Protein AF-I3YJJ5-F1 (afdb_monomer_lite)

Secondary structure (DSSP, 8-state):
--TT---GGG--GGGT---HHHHHHHHS--SHHHHHHHHHHT-GGGTTHHHHHHHHHHHHHHHHTT-HHHHHHHHHHHHHHHHHHH--

Sequence (88 aa):
MDYGNLQLRSKSFLDFTTDPAVLDEILGGHSKADKEDFMQSLSPDNAPMSEQNRAITFMAFAEFCEDRQLAAAIEAEFGDEYRAVFNE

Organism: Alistipes finegoldii (strain DSM 17242 / JCM 16770 / CCUG 46020 / CIP 107999 / KCTC 15236 / AHN 2437) (NCBI:txid679935)

pLDDT: mean 89.88, std 6.78, range [49.97, 95.12]

Foldseek 3Di:
DPLVDPPLLVDACVVVDLDQVLCCQLQVGNDPVSVVVLVVQLDPVNPPRNLLSRLVSQCSSCVVVVPPSSNVSSCVVCVPSPVVVVVD

Radius of gyration: 12.41 Å; chains: 1; bounding box: 33×31×29 Å

Structure (mmCIF, N/CA/C/O backbone):
data_AF-I3YJJ5-F1
#
_entry.id   AF-I3YJJ5-F1
#
loop_
_atom_site.group_PDB
_atom_site.id
_atom_site.type_symbol
_atom_site.label_atom_id
_atom_site.label_alt_id
_atom_site.label_comp_id
_atom_site.label_asym_id
_atom_site.label_entity_id
_atom_site.label_seq_id
_atom_site.pdbx_PDB_ins_code
_atom_site.Cartn_x
_atom_site.Cartn_y
_atom_site.Cartn_z
_atom_site.occupancy
_atom_site.B_iso_or_equiv
_atom_site.auth_seq_id
_atom_site.auth_comp_id
_atom_site.auth_asym_id
_atom_site.auth_atom_id
_atom_site.pdbx_PDB_model_num
ATOM 1 N N . MET A 1 1 ? -11.805 -7.411 5.327 1.00 71.81 1 MET A N 1
ATOM 2 C CA . MET A 1 1 ? -11.261 -7.307 3.957 1.00 71.81 1 MET A CA 1
ATOM 3 C C . MET A 1 1 ? -11.551 -8.620 3.237 1.00 71.81 1 MET A C 1
ATOM 5 O O . MET A 1 1 ? -11.597 -9.638 3.917 1.00 71.81 1 MET A O 1
ATOM 9 N N . ASP A 1 2 ? -11.797 -8.621 1.925 1.00 81.25 2 ASP A N 1
ATOM 10 C CA . ASP A 1 2 ? -11.862 -9.870 1.148 1.00 81.25 2 ASP A CA 1
ATOM 11 C C . A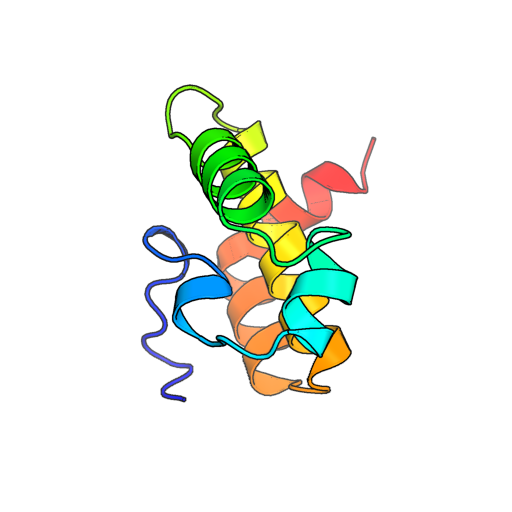SP A 1 2 ? -10.469 -10.178 0.585 1.00 81.25 2 ASP A C 1
ATOM 13 O O . ASP A 1 2 ? -10.082 -9.661 -0.463 1.00 81.25 2 ASP A O 1
ATOM 17 N N . TYR A 1 3 ? -9.700 -10.985 1.317 1.00 80.00 3 TYR A N 1
ATOM 18 C CA . TYR A 1 3 ? -8.311 -11.305 0.973 1.00 80.00 3 TYR A CA 1
ATOM 19 C C . TYR A 1 3 ? -8.172 -12.126 -0.321 1.00 80.00 3 TYR A C 1
ATOM 21 O O . TYR A 1 3 ? -7.078 -12.200 -0.869 1.00 80.00 3 TYR A O 1
ATOM 29 N N . GLY A 1 4 ? -9.261 -12.711 -0.839 1.00 75.38 4 GLY A N 1
ATOM 30 C CA . GLY A 1 4 ? -9.262 -13.443 -2.110 1.00 75.38 4 GLY A CA 1
ATOM 31 C C . GLY A 1 4 ? -9.430 -12.556 -3.346 1.00 75.38 4 GLY A C 1
ATOM 32 O O . GLY A 1 4 ? -9.264 -13.039 -4.464 1.00 75.38 4 GLY A O 1
ATOM 33 N N . ASN A 1 5 ? -9.769 -11.273 -3.169 1.00 83.94 5 ASN A N 1
ATOM 34 C CA . ASN A 1 5 ? -10.021 -10.343 -4.271 1.00 83.94 5 ASN A CA 1
ATOM 35 C C . ASN A 1 5 ? -9.633 -8.898 -3.912 1.00 83.94 5 ASN A C 1
ATOM 37 O O . ASN A 1 5 ? -10.432 -7.962 -3.985 1.00 83.94 5 ASN A O 1
ATOM 41 N N . LEU A 1 6 ? -8.379 -8.707 -3.507 1.00 85.31 6 LEU A N 1
ATOM 42 C CA . LEU A 1 6 ? -7.865 -7.396 -3.101 1.00 85.31 6 LEU A CA 1
ATOM 43 C C . LEU A 1 6 ? -7.544 -6.473 -4.289 1.00 85.31 6 LEU A C 1
ATOM 45 O O . LEU A 1 6 ? -7.491 -5.257 -4.113 1.00 85.31 6 LEU A O 1
ATOM 49 N N . GLN A 1 7 ? -7.369 -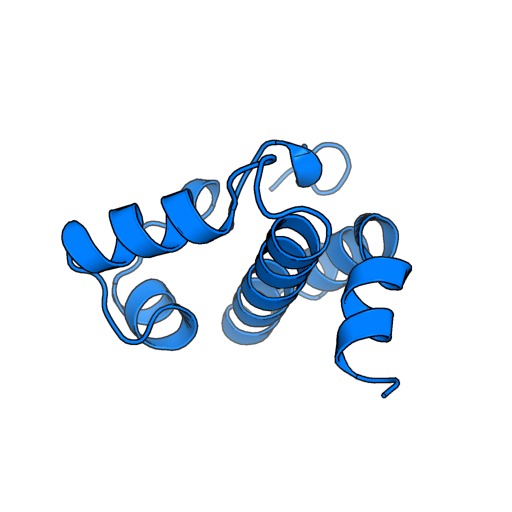7.028 -5.495 1.00 89.81 7 GLN A N 1
ATOM 50 C CA . GLN A 1 7 ? -6.974 -6.300 -6.712 1.00 89.81 7 GLN A CA 1
ATOM 51 C C . GLN A 1 7 ? -5.704 -5.452 -6.522 1.00 89.81 7 GLN A C 1
ATOM 53 O O . GLN A 1 7 ? -5.612 -4.326 -7.023 1.00 89.81 7 GLN A O 1
ATOM 58 N N . LEU A 1 8 ? -4.726 -5.988 -5.786 1.00 90.06 8 LEU A N 1
ATOM 59 C CA . LEU A 1 8 ? -3.579 -5.230 -5.290 1.00 90.06 8 LEU A CA 1
ATOM 60 C C . LEU A 1 8 ? -2.765 -4.559 -6.410 1.00 90.06 8 LEU A C 1
ATOM 62 O O . LEU A 1 8 ? -2.319 -3.437 -6.235 1.00 90.06 8 LEU A O 1
ATOM 66 N N . ARG A 1 9 ? -2.657 -5.169 -7.597 1.00 89.81 9 ARG A N 1
ATOM 67 C CA . ARG A 1 9 ? -1.981 -4.589 -8.781 1.00 89.81 9 ARG A CA 1
ATOM 68 C C . ARG A 1 9 ? -2.594 -3.281 -9.289 1.00 89.81 9 ARG A C 1
ATOM 70 O O . ARG A 1 9 ? -1.945 -2.509 -9.982 1.00 89.81 9 ARG A O 1
ATOM 77 N N . SER A 1 10 ? -3.856 -3.026 -8.956 1.00 89.38 10 SER A N 1
ATOM 78 C CA . SER A 1 10 ? -4.590 -1.821 -9.364 1.00 89.38 10 SER A CA 1
ATOM 79 C C . SER A 1 10 ? -4.802 -0.819 -8.229 1.00 89.38 10 SER A C 1
ATOM 81 O O . SER A 1 10 ? -5.320 0.266 -8.473 1.00 89.38 10 SER A O 1
ATOM 83 N N . LYS A 1 11 ? -4.395 -1.169 -7.003 1.00 92.81 11 LYS A N 1
ATOM 84 C CA . LYS A 1 11 ? -4.629 -0.389 -5.782 1.00 92.81 11 LYS A CA 1
ATOM 85 C C . LYS A 1 11 ? -3.335 -0.108 -5.032 1.00 92.81 11 LYS A C 1
ATOM 87 O O . LYS A 1 11 ? -2.293 -0.692 -5.315 1.00 92.81 11 LYS A O 1
ATOM 92 N N . SER A 1 12 ? -3.415 0.772 -4.053 1.00 93.62 12 SER A N 1
ATOM 93 C CA . SER A 1 12 ? -2.356 1.065 -3.092 1.00 93.62 12 SER A CA 1
ATOM 94 C C . SER A 1 12 ? -2.865 0.853 -1.668 1.00 93.62 12 SER A C 1
ATOM 96 O O . SER A 1 12 ? -4.066 0.682 -1.457 1.00 93.62 12 SER A O 1
ATOM 98 N N . PHE A 1 13 ? -1.984 0.895 -0.667 1.00 93.44 13 PHE A N 1
ATOM 99 C CA . PHE A 1 13 ? -2.414 0.796 0.732 1.00 93.44 13 PHE A CA 1
ATOM 100 C C . PHE A 1 13 ? -3.365 1.947 1.140 1.00 93.44 13 PHE A C 1
ATOM 102 O O . PHE A 1 13 ? -4.212 1.757 2.011 1.00 93.44 13 PHE A O 1
ATOM 109 N N . LEU A 1 14 ? -3.319 3.092 0.439 1.00 94.00 14 LEU A N 1
ATOM 110 C CA . LEU A 1 14 ? -4.244 4.221 0.622 1.00 94.00 14 LEU A CA 1
ATOM 111 C C . LEU A 1 14 ? -5.707 3.866 0.318 1.00 94.00 14 LEU A C 1
ATOM 113 O O . LEU A 1 14 ? -6.616 4.508 0.837 1.00 94.00 14 LEU A O 1
ATOM 117 N N . ASP A 1 15 ? -5.956 2.840 -0.500 1.00 93.38 15 ASP A N 1
ATOM 118 C CA . ASP A 1 15 ? -7.312 2.349 -0.778 1.00 93.38 15 ASP A CA 1
ATOM 119 C C . ASP A 1 15 ? -7.892 1.530 0.388 1.00 93.38 15 ASP A C 1
ATOM 121 O O . ASP A 1 15 ? -9.090 1.239 0.418 1.00 93.38 15 ASP A O 1
ATOM 125 N N . PHE A 1 16 ? -7.049 1.142 1.347 1.00 90.06 16 PHE A N 1
ATOM 126 C CA . PHE A 1 16 ? -7.407 0.298 2.486 1.00 90.06 16 PHE A CA 1
ATOM 127 C C . PHE A 1 16 ? -7.369 1.046 3.820 1.00 90.06 16 PHE A C 1
ATOM 129 O O . PHE A 1 16 ? -7.932 0.558 4.801 1.00 90.06 16 PHE A O 1
ATOM 136 N N . THR A 1 17 ? -6.744 2.225 3.866 1.00 90.69 17 THR A N 1
ATOM 137 C CA . THR A 1 17 ? -6.640 3.037 5.079 1.00 90.69 17 THR A CA 1
ATOM 138 C C . THR A 1 17 ? -6.623 4.533 4.788 1.00 90.69 17 THR A C 1
ATOM 140 O O . THR A 1 17 ? -6.080 5.005 3.792 1.00 90.69 17 THR A O 1
ATOM 143 N N . THR A 1 18 ? -7.185 5.299 5.718 1.00 90.31 18 THR A N 1
ATOM 144 C CA . THR A 1 18 ? -7.043 6.758 5.779 1.00 90.31 18 THR A CA 1
ATOM 145 C C . THR A 1 18 ? -6.484 7.214 7.125 1.00 90.31 18 THR A C 1
ATOM 147 O O . THR A 1 18 ? -6.575 8.399 7.443 1.00 90.31 18 THR A O 1
ATOM 150 N N . ASP A 1 19 ? -5.975 6.284 7.938 1.00 92.69 19 ASP A N 1
ATOM 151 C CA . ASP A 1 19 ? -5.471 6.564 9.281 1.00 92.69 19 ASP A CA 1
ATOM 152 C C . ASP A 1 19 ? -4.170 7.383 9.204 1.00 92.69 19 ASP A C 1
ATOM 154 O O . ASP A 1 19 ? -3.186 6.895 8.644 1.00 92.69 19 ASP A O 1
ATOM 158 N N . PRO A 1 20 ? -4.131 8.610 9.756 1.00 91.88 20 PRO A N 1
ATOM 159 C CA . PRO A 1 20 ? -2.927 9.433 9.770 1.00 91.88 20 PRO A CA 1
ATOM 160 C C . PRO A 1 20 ? -1.703 8.736 10.368 1.00 91.88 20 PRO A C 1
ATOM 162 O O . PRO A 1 20 ? -0.616 8.931 9.844 1.00 91.88 20 PRO A O 1
ATOM 165 N N . ALA A 1 21 ? -1.862 7.891 11.394 1.00 93.25 21 ALA A N 1
ATOM 166 C CA . ALA A 1 21 ? -0.734 7.195 12.016 1.00 93.25 21 ALA A CA 1
ATOM 167 C C . ALA A 1 21 ? -0.094 6.175 11.064 1.00 93.25 21 ALA A C 1
ATOM 169 O O . ALA A 1 21 ? 1.125 6.084 10.976 1.00 93.25 21 ALA A O 1
ATOM 170 N N . VAL A 1 22 ? -0.922 5.451 10.306 1.00 93.19 22 VAL A N 1
ATOM 171 C CA . VAL A 1 22 ? -0.463 4.520 9.265 1.00 93.19 22 VAL A CA 1
ATOM 172 C C . VAL A 1 22 ? 0.234 5.279 8.136 1.00 93.19 22 VAL A C 1
ATOM 174 O O . VAL A 1 22 ? 1.268 4.856 7.630 1.00 93.19 22 VAL A O 1
ATOM 177 N N . LEU A 1 23 ? -0.349 6.403 7.722 1.00 93.94 23 LEU A N 1
ATOM 178 C CA . LEU A 1 23 ? 0.198 7.234 6.655 1.00 93.94 23 LEU A CA 1
ATOM 179 C C . LEU A 1 23 ? 1.549 7.843 7.052 1.00 93.94 23 LEU A C 1
ATOM 181 O O . LEU A 1 23 ? 2.480 7.796 6.254 1.00 93.94 23 LEU A O 1
ATOM 185 N N . ASP A 1 24 ? 1.666 8.360 8.276 1.00 93.75 24 ASP A N 1
ATOM 186 C CA . ASP A 1 24 ? 2.918 8.903 8.807 1.00 93.75 24 ASP A CA 1
ATOM 187 C C . ASP A 1 24 ? 4.008 7.835 8.907 1.00 93.75 24 ASP A C 1
ATOM 189 O O . ASP A 1 24 ? 5.150 8.111 8.555 1.00 93.75 24 ASP A O 1
ATOM 193 N N . GLU A 1 25 ? 3.665 6.615 9.324 1.00 94.25 25 GLU A N 1
ATOM 194 C CA . GLU A 1 25 ? 4.626 5.511 9.390 1.00 94.25 25 GLU A CA 1
ATOM 195 C C . GLU A 1 25 ? 5.138 5.111 7.998 1.00 94.25 25 GLU A C 1
ATOM 197 O O . GLU A 1 25 ? 6.336 4.937 7.794 1.00 94.25 25 GLU A O 1
ATOM 202 N N . ILE A 1 26 ? 4.235 4.970 7.023 1.00 94.06 26 ILE A N 1
ATOM 203 C CA . ILE A 1 26 ? 4.573 4.374 5.721 1.00 94.06 26 ILE A CA 1
ATOM 204 C C . ILE A 1 26 ? 5.128 5.407 4.738 1.00 94.06 26 ILE A C 1
ATOM 206 O O . ILE A 1 26 ? 6.043 5.099 3.977 1.00 94.06 26 ILE A O 1
ATOM 210 N N . LEU A 1 27 ? 4.574 6.623 4.717 1.00 93.31 27 LEU A N 1
ATOM 211 C CA . LEU A 1 27 ? 4.995 7.690 3.799 1.00 93.31 27 LEU A CA 1
ATOM 212 C C . LEU A 1 27 ? 5.949 8.698 4.450 1.00 93.31 27 LEU A C 1
ATOM 214 O O . LEU A 1 27 ? 6.518 9.526 3.743 1.00 93.31 27 LEU A O 1
ATOM 218 N N . GLY A 1 28 ? 6.100 8.684 5.779 1.00 90.06 28 GLY A N 1
ATOM 219 C CA . GLY A 1 28 ? 6.788 9.752 6.512 1.00 90.06 28 GLY A CA 1
ATOM 220 C C . GLY A 1 28 ? 5.966 11.043 6.637 1.00 90.06 28 GLY A C 1
ATOM 221 O O . GLY A 1 28 ? 6.509 12.075 7.035 1.00 90.06 28 GLY A O 1
ATOM 222 N N . GLY A 1 29 ? 4.679 11.003 6.276 1.00 89.81 29 GLY A N 1
ATOM 223 C CA . GLY A 1 29 ? 3.763 12.140 6.284 1.00 89.81 29 GLY A CA 1
ATOM 224 C C . GLY A 1 29 ? 2.371 11.774 5.759 1.00 89.81 29 GLY A C 1
ATOM 225 O O . GLY A 1 29 ? 2.185 10.803 5.032 1.00 89.81 29 GLY A O 1
ATOM 226 N N . HIS A 1 30 ? 1.355 12.566 6.092 1.00 91.94 30 HIS A N 1
ATOM 227 C CA . HIS A 1 30 ? -0.023 12.334 5.637 1.00 91.94 30 HIS A CA 1
ATOM 228 C C . HIS A 1 30 ? -0.642 13.533 4.912 1.00 91.94 30 HIS A C 1
ATOM 230 O O . HIS A 1 30 ? -1.871 13.587 4.729 1.00 91.94 30 HIS A O 1
ATOM 236 N N . SER A 1 31 ? 0.183 14.499 4.496 1.00 93.62 31 SER A N 1
ATOM 237 C CA . SER A 1 31 ? -0.280 15.658 3.743 1.00 93.62 31 SER A CA 1
ATOM 238 C C . SER A 1 31 ? -0.779 15.247 2.355 1.00 93.62 31 SER A C 1
ATOM 240 O O . SER A 1 31 ? -0.592 14.124 1.882 1.00 93.62 31 SER A O 1
ATOM 242 N N . LYS A 1 32 ? -1.466 16.172 1.679 1.00 93.06 32 LYS A N 1
ATOM 243 C CA . LYS A 1 32 ? -1.925 15.931 0.309 1.00 93.06 32 LYS A CA 1
ATOM 244 C C . LYS A 1 32 ? -0.743 15.715 -0.650 1.00 93.06 32 LYS A C 1
ATOM 246 O O . LYS A 1 32 ? -0.842 14.846 -1.507 1.00 93.06 32 LYS A O 1
ATOM 251 N N . ALA A 1 33 ? 0.342 16.468 -0.468 1.00 94.31 33 ALA A N 1
ATOM 252 C CA . ALA A 1 33 ? 1.535 16.363 -1.300 1.00 94.31 33 ALA A CA 1
ATOM 253 C C . ALA A 1 33 ? 2.201 14.988 -1.143 1.00 94.31 33 ALA A C 1
ATOM 255 O O . ALA A 1 33 ? 2.442 14.331 -2.145 1.00 94.31 33 ALA A O 1
ATOM 256 N N . ASP A 1 34 ? 2.358 14.499 0.093 1.00 92.44 34 ASP A N 1
ATOM 257 C CA . ASP A 1 34 ? 2.974 13.186 0.360 1.00 92.44 34 ASP A CA 1
ATOM 258 C C . ASP A 1 34 ? 2.217 12.049 -0.347 1.00 92.44 34 ASP A C 1
ATOM 260 O O . ASP A 1 34 ? 2.805 11.151 -0.948 1.00 92.44 34 ASP A O 1
ATOM 264 N N . LYS A 1 35 ? 0.880 12.115 -0.328 1.00 93.31 35 LYS A N 1
ATOM 265 C CA . LYS A 1 35 ? 0.021 11.142 -1.017 1.00 93.31 35 LYS A CA 1
ATOM 266 C C . LYS A 1 35 ? 0.131 11.253 -2.535 1.00 93.31 35 LYS A C 1
ATOM 268 O O . LYS A 1 35 ? 0.145 10.231 -3.212 1.00 93.31 35 LYS A O 1
ATOM 273 N N . GLU A 1 36 ? 0.170 12.468 -3.078 1.00 94.44 36 GLU A N 1
ATOM 274 C CA . GLU A 1 36 ? 0.310 12.696 -4.522 1.00 94.44 36 GLU A CA 1
ATOM 275 C C . GLU A 1 36 ? 1.675 12.217 -5.033 1.00 94.44 36 GLU A C 1
ATOM 277 O O . GLU A 1 36 ? 1.723 11.508 -6.040 1.00 94.44 36 GLU A O 1
ATOM 282 N N . ASP A 1 37 ? 2.753 12.515 -4.310 1.00 92.94 37 ASP A N 1
ATOM 283 C CA . ASP A 1 37 ? 4.114 12.072 -4.627 1.00 92.94 37 ASP A CA 1
ATOM 284 C C . ASP A 1 37 ? 4.223 10.543 -4.574 1.00 92.94 37 ASP A C 1
ATOM 286 O O . ASP A 1 37 ? 4.751 9.911 -5.496 1.00 92.94 37 ASP A O 1
ATOM 290 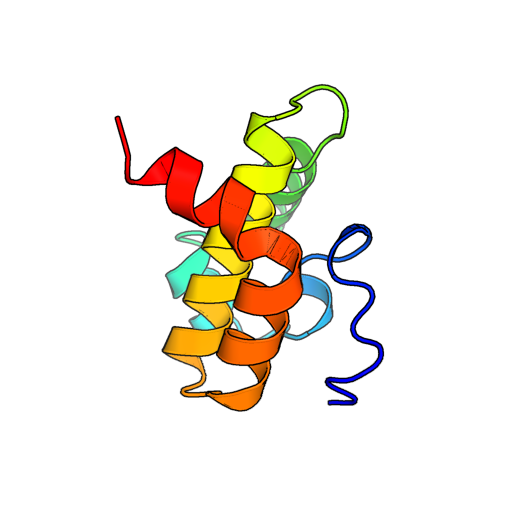N N . PHE A 1 38 ? 3.636 9.917 -3.550 1.00 94.12 38 PHE A N 1
ATOM 291 C CA . PHE A 1 38 ? 3.542 8.462 -3.483 1.00 94.12 38 PHE A CA 1
ATOM 292 C C . PHE A 1 38 ? 2.792 7.879 -4.687 1.00 94.12 38 PHE A C 1
ATOM 294 O O . PHE A 1 38 ? 3.296 6.959 -5.334 1.00 94.12 38 PHE A O 1
ATOM 301 N N . MET A 1 39 ? 1.630 8.428 -5.049 1.00 94.00 39 MET A N 1
ATOM 302 C CA . MET A 1 39 ? 0.866 7.949 -6.208 1.00 94.00 39 MET A CA 1
ATOM 303 C C . MET A 1 39 ? 1.636 8.111 -7.526 1.00 94.00 39 MET A C 1
ATOM 305 O O . MET A 1 39 ? 1.537 7.245 -8.394 1.00 94.00 39 MET A O 1
ATOM 309 N N . GLN A 1 40 ? 2.441 9.168 -7.676 1.00 93.25 40 GLN A N 1
ATOM 310 C CA . GLN A 1 40 ? 3.340 9.321 -8.826 1.00 93.25 40 GLN A CA 1
ATOM 311 C C . GLN A 1 40 ? 4.432 8.246 -8.857 1.00 93.25 40 GLN A C 1
ATOM 313 O O . GLN A 1 40 ? 4.758 7.732 -9.930 1.00 93.25 40 GLN A O 1
ATOM 318 N N . SER A 1 41 ? 4.963 7.851 -7.696 1.00 92.00 41 SER A N 1
ATOM 319 C CA . SER A 1 41 ? 5.942 6.759 -7.605 1.00 92.00 41 SER A CA 1
ATOM 320 C C . SER A 1 41 ? 5.381 5.416 -8.096 1.00 92.00 41 SER A C 1
ATOM 322 O O . SER A 1 41 ? 6.134 4.595 -8.616 1.00 92.00 41 SER A O 1
ATOM 324 N N . LEU A 1 42 ? 4.058 5.222 -8.011 1.00 93.25 42 LEU A N 1
ATOM 325 C CA . LEU A 1 42 ? 3.352 4.032 -8.497 1.00 93.25 42 LEU A CA 1
ATOM 326 C C . LEU A 1 42 ? 2.986 4.093 -9.991 1.00 93.25 42 LEU A C 1
ATOM 328 O O . LEU A 1 42 ? 2.298 3.199 -10.488 1.00 93.25 42 LEU A O 1
ATOM 332 N N . SER A 1 43 ? 3.415 5.131 -10.718 1.00 91.44 43 SER A N 1
ATOM 333 C CA . SER A 1 43 ? 3.119 5.256 -12.146 1.00 91.44 43 SER A CA 1
ATOM 334 C C . SER A 1 43 ? 3.657 4.052 -12.942 1.00 91.44 43 SER A C 1
ATOM 336 O O . SER A 1 43 ? 4.804 3.642 -12.728 1.00 91.44 43 SER A O 1
ATOM 338 N N . PRO A 1 44 ? 2.894 3.505 -13.910 1.00 87.00 44 PRO A N 1
ATOM 339 C CA . PRO A 1 44 ? 3.374 2.442 -14.796 1.00 87.00 44 PRO A CA 1
ATOM 340 C C . PRO A 1 44 ? 4.639 2.833 -15.571 1.00 87.00 44 PRO A C 1
ATOM 342 O O . PRO A 1 44 ? 5.450 1.968 -15.891 1.00 87.00 44 PRO A O 1
ATOM 345 N N . ASP A 1 45 ? 4.833 4.131 -15.824 1.00 91.69 45 ASP A N 1
ATOM 346 C CA . ASP A 1 45 ? 6.009 4.663 -16.525 1.00 91.69 45 ASP A CA 1
ATOM 347 C C . ASP A 1 45 ? 7.322 4.415 -15.760 1.00 91.69 45 ASP A C 1
ATOM 349 O O . ASP A 1 45 ? 8.398 4.440 -16.354 1.00 91.69 45 ASP A O 1
ATOM 353 N N . ASN A 1 46 ? 7.236 4.135 -14.454 1.00 87.69 46 ASN A N 1
ATOM 354 C CA . ASN A 1 46 ? 8.372 3.860 -13.574 1.00 87.69 46 ASN A CA 1
ATOM 355 C C . ASN A 1 46 ? 8.616 2.356 -13.353 1.00 87.69 46 ASN A C 1
ATOM 357 O O . ASN A 1 46 ? 9.359 1.982 -12.445 1.00 87.69 46 ASN A O 1
ATOM 361 N N . ALA A 1 47 ? 7.987 1.467 -14.129 1.00 85.56 47 ALA A N 1
ATOM 362 C CA . ALA A 1 47 ? 8.191 0.028 -13.980 1.00 85.56 47 ALA A CA 1
ATOM 363 C C . ALA A 1 47 ? 9.665 -0.372 -14.247 1.00 85.56 47 ALA A C 1
ATOM 365 O O . ALA A 1 47 ? 10.282 0.152 -15.178 1.00 85.56 47 ALA A O 1
ATOM 366 N N . PRO A 1 48 ? 10.246 -1.310 -13.470 1.00 87.44 48 PRO A N 1
ATOM 367 C CA . PRO A 1 48 ? 9.602 -2.137 -12.440 1.00 87.44 48 PRO A CA 1
ATOM 368 C C . PRO A 1 48 ? 9.525 -1.486 -11.045 1.00 87.44 48 PRO A C 1
ATOM 370 O O . PRO A 1 48 ? 8.890 -2.047 -10.154 1.00 87.44 48 PRO A O 1
ATOM 373 N N . MET A 1 49 ? 10.137 -0.314 -10.850 1.00 88.94 49 MET A N 1
ATOM 374 C CA . MET A 1 49 ? 10.245 0.350 -9.545 1.00 88.94 49 MET A CA 1
ATOM 375 C C . MET A 1 49 ? 8.877 0.669 -8.928 1.00 88.94 49 MET A C 1
ATOM 377 O O . MET A 1 49 ? 8.703 0.569 -7.718 1.00 88.94 49 MET A O 1
ATOM 381 N N . SER A 1 50 ? 7.882 1.016 -9.745 1.00 92.19 50 SER A N 1
ATOM 382 C CA . SER A 1 50 ? 6.522 1.285 -9.263 1.00 92.19 50 SER A CA 1
ATOM 383 C C . SER A 1 50 ? 5.863 0.073 -8.606 1.00 92.19 50 SER A C 1
ATOM 385 O O . SER A 1 50 ? 5.247 0.209 -7.550 1.00 92.19 50 SER A O 1
ATOM 387 N N . GLU A 1 51 ? 6.028 -1.120 -9.175 1.00 92.44 51 GLU A N 1
ATOM 388 C CA . GLU A 1 51 ? 5.479 -2.354 -8.603 1.00 92.44 51 GLU A CA 1
ATOM 389 C C . GLU A 1 51 ? 6.255 -2.793 -7.357 1.00 92.44 51 GLU A C 1
ATOM 391 O O . GLU A 1 51 ? 5.651 -3.265 -6.394 1.00 92.44 51 GLU A O 1
ATOM 396 N N . GLN A 1 52 ? 7.568 -2.551 -7.320 1.00 92.00 52 GLN A N 1
ATOM 397 C CA . GLN A 1 52 ? 8.381 -2.745 -6.116 1.00 92.00 52 GLN A CA 1
ATOM 398 C C . GLN A 1 52 ? 7.933 -1.815 -4.980 1.00 92.00 52 GLN A C 1
ATOM 400 O O . GLN A 1 52 ? 7.656 -2.282 -3.877 1.00 92.00 52 GLN A O 1
ATOM 405 N N . ASN A 1 53 ? 7.764 -0.517 -5.251 1.00 91.94 53 ASN A N 1
ATOM 406 C CA . ASN A 1 53 ? 7.256 0.449 -4.272 1.00 91.94 53 ASN A CA 1
ATOM 407 C C . ASN A 1 53 ? 5.861 0.068 -3.765 1.00 91.94 53 ASN A C 1
ATOM 409 O O . ASN A 1 53 ? 5.576 0.168 -2.567 1.00 91.94 53 ASN A O 1
ATOM 413 N N . ARG A 1 54 ? 4.995 -0.415 -4.662 1.00 94.38 54 ARG A N 1
ATOM 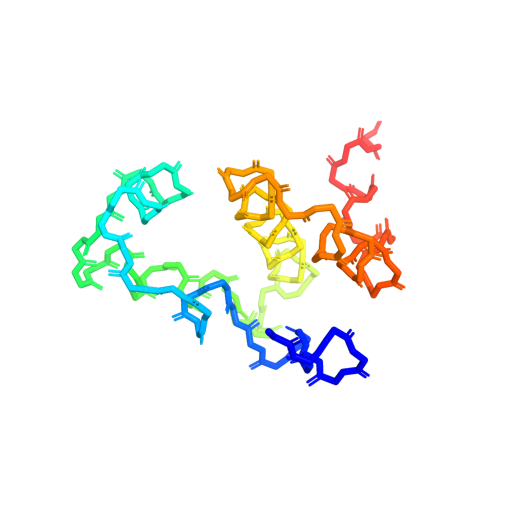414 C CA . ARG A 1 54 ? 3.672 -0.927 -4.300 1.00 94.38 54 ARG A CA 1
ATOM 415 C C . ARG A 1 54 ? 3.783 -2.106 -3.332 1.00 94.38 54 ARG A C 1
ATOM 417 O O . ARG A 1 54 ? 3.126 -2.100 -2.296 1.00 94.38 54 ARG A O 1
ATOM 424 N N . ALA A 1 55 ? 4.630 -3.085 -3.644 1.00 93.06 55 ALA A N 1
ATOM 425 C CA . ALA A 1 55 ? 4.834 -4.270 -2.816 1.00 93.06 55 ALA A CA 1
ATOM 426 C C . ALA A 1 55 ? 5.381 -3.918 -1.422 1.00 93.06 55 ALA A C 1
ATOM 428 O O . ALA A 1 55 ? 4.846 -4.388 -0.418 1.00 93.06 55 ALA A O 1
ATOM 429 N N . ILE A 1 56 ? 6.401 -3.054 -1.351 1.00 93.38 56 ILE A N 1
ATOM 430 C CA . ILE A 1 56 ? 7.023 -2.623 -0.088 1.00 93.38 56 ILE A CA 1
ATOM 431 C C . ILE A 1 56 ? 6.002 -1.913 0.801 1.00 93.38 56 ILE A C 1
ATOM 433 O O . ILE A 1 56 ? 5.856 -2.262 1.969 1.00 93.38 56 ILE A O 1
ATOM 437 N N . THR A 1 57 ? 5.271 -0.939 0.254 1.00 94.50 57 THR A N 1
ATOM 438 C CA . THR A 1 57 ? 4.308 -0.155 1.044 1.00 94.50 57 THR A CA 1
ATOM 439 C C . THR A 1 57 ? 3.100 -0.975 1.483 1.00 94.50 57 THR A C 1
ATOM 441 O O . THR A 1 57 ? 2.603 -0.786 2.592 1.00 94.50 57 THR A O 1
ATOM 444 N N . PHE A 1 58 ? 2.658 -1.942 0.675 1.00 95.12 58 PHE A N 1
ATOM 445 C CA . PHE A 1 58 ? 1.654 -2.911 1.107 1.00 95.12 58 PHE A CA 1
ATOM 446 C C . PHE A 1 58 ? 2.150 -3.808 2.239 1.00 95.12 58 PHE A C 1
ATOM 448 O O . PHE A 1 58 ? 1.404 -4.033 3.191 1.00 95.12 58 PHE A O 1
ATOM 455 N N . MET A 1 59 ? 3.382 -4.315 2.150 1.00 94.12 59 MET A N 1
ATOM 456 C CA . MET A 1 59 ? 3.939 -5.159 3.206 1.00 94.12 59 MET A CA 1
ATOM 457 C C . MET A 1 59 ? 4.092 -4.369 4.509 1.00 94.12 59 MET A C 1
ATOM 459 O O . MET A 1 59 ? 3.614 -4.825 5.541 1.00 94.12 59 MET A O 1
ATOM 463 N N . ALA A 1 60 ? 4.629 -3.146 4.444 1.00 93.94 60 ALA A N 1
ATOM 464 C CA . ALA A 1 60 ? 4.731 -2.249 5.596 1.00 93.94 60 ALA A CA 1
ATOM 465 C C . ALA A 1 60 ? 3.358 -1.969 6.231 1.00 93.94 60 ALA A C 1
ATOM 467 O O . ALA A 1 60 ? 3.213 -2.000 7.451 1.00 93.94 60 ALA A O 1
ATOM 468 N N . PHE A 1 61 ? 2.320 -1.768 5.411 1.00 95.06 61 PHE A N 1
ATOM 469 C CA . PHE A 1 61 ? 0.946 -1.628 5.894 1.00 95.06 61 PHE A CA 1
ATOM 470 C C . PHE A 1 61 ? 0.443 -2.879 6.617 1.00 95.06 61 PHE A C 1
ATOM 472 O O . PHE A 1 61 ? -0.110 -2.777 7.713 1.00 95.06 61 PHE A O 1
ATOM 479 N N . ALA A 1 62 ? 0.641 -4.058 6.029 1.00 94.19 62 ALA A N 1
ATOM 480 C CA . ALA A 1 62 ? 0.224 -5.316 6.636 1.00 94.19 62 ALA A CA 1
ATOM 481 C C . ALA A 1 62 ? 0.952 -5.584 7.962 1.00 94.19 62 ALA A C 1
ATOM 483 O O . ALA A 1 62 ? 0.320 -6.013 8.926 1.00 94.19 62 ALA A O 1
ATOM 484 N N . GLU A 1 63 ? 2.253 -5.295 8.023 1.00 93.31 63 GLU A N 1
ATOM 485 C CA . GLU A 1 63 ? 3.070 -5.422 9.231 1.00 93.31 63 GLU A CA 1
ATOM 486 C C . GLU A 1 63 ? 2.617 -4.455 10.325 1.00 93.31 63 GLU A C 1
ATOM 488 O O . GLU A 1 63 ? 2.399 -4.884 11.458 1.00 93.31 63 GLU A O 1
ATOM 493 N N . PHE A 1 64 ? 2.393 -3.182 9.988 1.00 93.88 64 PHE A N 1
ATOM 494 C CA . PHE A 1 64 ? 1.928 -2.176 10.945 1.00 93.88 64 PHE A CA 1
ATOM 495 C C . PHE A 1 64 ? 0.538 -2.498 11.507 1.00 93.88 64 PHE A C 1
ATOM 497 O O . PHE A 1 64 ? 0.272 -2.289 12.689 1.00 93.88 64 PHE A O 1
ATOM 504 N N . CYS A 1 65 ? -0.357 -3.037 10.677 1.00 90.69 65 CYS A N 1
ATOM 505 C CA . CYS A 1 65 ? -1.677 -3.489 11.115 1.00 90.69 65 CYS A CA 1
ATOM 506 C C . CYS A 1 65 ? -1.671 -4.873 11.788 1.00 90.69 65 CYS A C 1
ATOM 508 O O . CYS A 1 65 ? -2.736 -5.342 12.190 1.00 90.69 65 CYS A O 1
ATOM 510 N N . GLU A 1 66 ? -0.515 -5.536 11.884 1.00 93.38 66 GLU A N 1
ATOM 511 C CA . GLU A 1 66 ? -0.366 -6.923 12.345 1.00 93.38 66 GLU A CA 1
ATOM 512 C C . GLU A 1 66 ? -1.270 -7.927 11.585 1.00 93.38 66 GLU A C 1
ATOM 514 O O . GLU A 1 66 ? -1.633 -8.995 12.095 1.00 93.38 66 GLU A O 1
ATOM 519 N N . ASP A 1 67 ? -1.628 -7.614 10.334 1.00 93.19 67 ASP A N 1
ATOM 520 C CA . ASP A 1 67 ? -2.543 -8.406 9.512 1.00 93.19 67 ASP A CA 1
ATOM 521 C C . ASP A 1 67 ? -1.786 -9.473 8.714 1.00 93.19 67 ASP A C 1
ATOM 523 O O . ASP A 1 67 ? -1.364 -9.296 7.567 1.00 93.19 67 ASP A O 1
ATOM 527 N N . ARG A 1 68 ? -1.657 -10.648 9.333 1.00 91.88 68 ARG A N 1
ATOM 528 C CA . ARG A 1 68 ? -0.993 -11.810 8.724 1.00 91.88 68 ARG A CA 1
ATOM 529 C C . ARG A 1 68 ? -1.698 -12.336 7.474 1.00 91.88 68 ARG A C 1
ATOM 531 O O . ARG A 1 68 ? -1.040 -12.956 6.641 1.00 91.88 68 ARG A O 1
ATOM 538 N N . GLN A 1 69 ? -3.014 -12.149 7.344 1.00 92.12 69 GLN A N 1
ATOM 539 C CA . GLN A 1 69 ? -3.738 -12.606 6.154 1.00 92.12 69 GLN A CA 1
ATOM 540 C C . GLN A 1 69 ? -3.461 -11.679 4.975 1.00 92.12 69 GLN A C 1
ATOM 542 O O . GLN A 1 69 ? -3.256 -12.159 3.859 1.00 92.12 69 GLN A O 1
ATOM 547 N N . LEU A 1 70 ? -3.392 -10.372 5.233 1.00 91.31 70 LEU A N 1
ATOM 548 C CA . LEU A 1 70 ? -2.992 -9.388 4.238 1.00 91.31 70 LEU A CA 1
ATOM 549 C C . LEU A 1 70 ? -1.553 -9.619 3.776 1.00 91.31 70 LEU A C 1
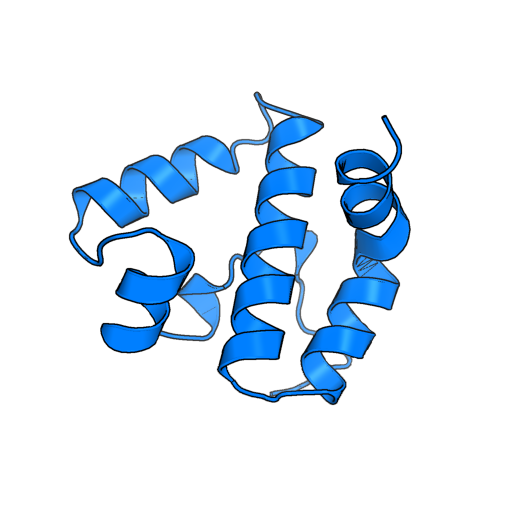ATOM 551 O O . LEU A 1 70 ? -1.320 -9.694 2.574 1.00 91.31 70 LEU A O 1
ATOM 555 N N . ALA A 1 71 ? -0.617 -9.810 4.711 1.00 92.75 71 ALA A N 1
ATOM 556 C CA . ALA A 1 71 ? 0.785 -10.084 4.392 1.00 92.75 71 ALA A CA 1
ATOM 557 C C . ALA A 1 71 ? 0.935 -11.322 3.491 1.00 92.75 71 ALA A C 1
ATOM 559 O O . ALA A 1 71 ? 1.612 -11.267 2.467 1.00 92.75 71 ALA A O 1
ATOM 560 N N . ALA A 1 72 ? 0.229 -12.413 3.811 1.00 92.25 72 ALA A N 1
ATOM 561 C CA . ALA A 1 72 ? 0.240 -13.625 2.992 1.00 92.25 72 ALA A CA 1
ATOM 562 C C . ALA A 1 72 ? -0.353 -13.403 1.588 1.00 92.25 72 ALA A C 1
ATOM 564 O O . ALA A 1 72 ? 0.160 -13.945 0.610 1.00 92.25 72 ALA A O 1
ATOM 565 N N . ALA A 1 73 ? -1.420 -12.604 1.468 1.00 93.00 73 ALA A N 1
ATOM 566 C CA . ALA A 1 73 ? -2.008 -12.266 0.172 1.00 93.00 73 ALA A CA 1
ATOM 567 C C . ALA A 1 73 ? -1.073 -11.383 -0.674 1.00 93.00 73 ALA A C 1
ATOM 569 O O . ALA A 1 73 ? -0.963 -11.588 -1.881 1.00 93.00 73 ALA A O 1
ATOM 570 N N . ILE A 1 74 ? -0.369 -10.435 -0.045 1.00 91.62 74 ILE A N 1
ATOM 571 C CA . ILE A 1 74 ? 0.636 -9.596 -0.710 1.00 91.62 74 ILE A CA 1
ATOM 572 C C . ILE A 1 74 ? 1.822 -10.444 -1.168 1.00 91.62 74 ILE A C 1
ATOM 574 O O . ILE A 1 74 ? 2.242 -10.300 -2.311 1.00 91.62 74 ILE A O 1
ATOM 578 N N . GLU A 1 75 ? 2.341 -11.349 -0.332 1.00 91.94 75 GLU A N 1
ATOM 579 C CA . GLU A 1 75 ? 3.454 -12.229 -0.714 1.00 91.94 75 GLU A CA 1
ATOM 580 C C . GLU A 1 75 ? 3.075 -13.163 -1.872 1.00 91.94 75 GLU A C 1
ATOM 582 O O . GLU A 1 75 ? 3.887 -13.399 -2.766 1.00 91.94 75 GLU A O 1
ATOM 587 N N . ALA A 1 76 ? 1.840 -13.668 -1.899 1.00 92.12 76 ALA A N 1
ATOM 588 C CA . ALA A 1 76 ? 1.361 -14.498 -3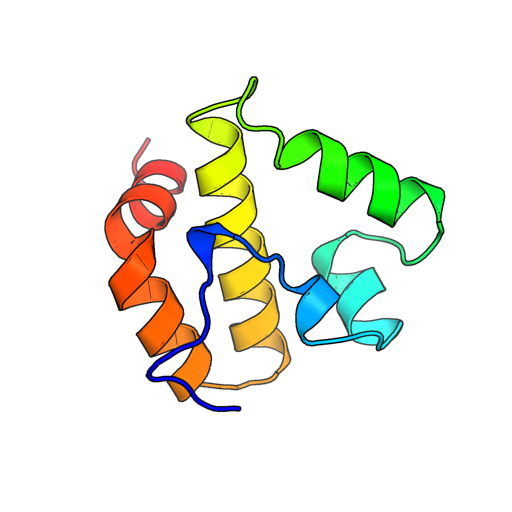.000 1.00 92.12 76 ALA A CA 1
ATOM 589 C C . ALA A 1 76 ? 1.291 -13.735 -4.337 1.00 92.12 76 ALA A C 1
ATOM 591 O O . ALA A 1 76 ? 1.518 -14.333 -5.386 1.00 92.12 76 ALA A O 1
ATOM 592 N N . GLU A 1 77 ? 0.984 -12.435 -4.300 1.00 91.88 77 GLU A N 1
ATOM 593 C CA . GLU A 1 77 ? 0.821 -11.602 -5.495 1.00 91.88 77 GLU A CA 1
ATOM 594 C C . GLU A 1 77 ? 2.132 -10.933 -5.944 1.00 91.88 77 GLU A C 1
ATOM 596 O O . GLU A 1 77 ? 2.402 -10.910 -7.139 1.00 91.88 77 GLU A O 1
ATOM 601 N N . PHE A 1 78 ? 2.936 -10.396 -5.016 1.00 90.88 78 PHE A N 1
ATOM 602 C CA . PHE A 1 78 ? 4.149 -9.594 -5.276 1.00 90.88 78 PHE A CA 1
ATOM 603 C C . PHE A 1 78 ? 5.439 -10.220 -4.741 1.00 90.88 78 PHE A C 1
ATOM 605 O O . PHE A 1 78 ? 6.445 -9.528 -4.573 1.00 90.88 78 PHE A O 1
ATOM 612 N N . GLY A 1 79 ? 5.433 -11.505 -4.386 1.00 87.94 79 GLY A N 1
ATOM 613 C CA . GLY A 1 79 ? 6.588 -12.143 -3.751 1.00 87.94 79 GLY A CA 1
ATOM 614 C C . GLY A 1 79 ? 7.884 -11.983 -4.549 1.00 87.94 79 GLY A C 1
ATOM 615 O O . GLY A 1 79 ? 8.950 -11.833 -3.953 1.00 87.94 79 GLY A O 1
ATOM 616 N N . ASP A 1 80 ? 7.800 -11.954 -5.878 1.00 87.50 80 ASP A N 1
ATOM 617 C CA . ASP A 1 80 ? 8.961 -11.769 -6.747 1.00 87.50 80 ASP A CA 1
ATOM 618 C C . ASP A 1 80 ? 9.450 -10.314 -6.749 1.00 87.50 80 ASP A C 1
ATOM 620 O O . ASP A 1 80 ? 10.645 -10.077 -6.563 1.00 87.50 80 ASP A O 1
ATOM 624 N N . GLU A 1 81 ? 8.553 -9.332 -6.879 1.00 88.69 81 GLU A N 1
ATOM 625 C CA . GLU A 1 81 ? 8.904 -7.909 -6.814 1.00 88.69 81 GLU A CA 1
ATOM 626 C C . GLU A 1 81 ? 9.460 -7.522 -5.449 1.00 88.69 81 GLU A C 1
ATOM 628 O O . GLU A 1 81 ? 10.454 -6.804 -5.378 1.00 88.69 81 GLU A O 1
ATOM 633 N N . TYR A 1 82 ? 8.861 -8.031 -4.372 1.00 84.12 82 TYR A N 1
ATOM 634 C CA . TYR A 1 82 ? 9.334 -7.788 -3.015 1.00 84.12 82 TYR A CA 1
ATOM 635 C C . TYR A 1 82 ? 10.727 -8.390 -2.810 1.00 84.12 82 TYR A C 1
ATOM 637 O O . TYR A 1 82 ? 11.636 -7.700 -2.362 1.00 84.12 82 TYR A O 1
ATOM 645 N N . ARG A 1 83 ? 10.958 -9.649 -3.208 1.00 85.69 83 ARG A N 1
ATOM 646 C CA . ARG A 1 83 ? 12.286 -10.285 -3.088 1.00 85.69 83 ARG A CA 1
ATOM 647 C C . ARG A 1 83 ? 13.346 -9.616 -3.958 1.00 85.69 83 ARG A C 1
ATOM 649 O O . ARG A 1 83 ? 14.502 -9.580 -3.547 1.00 85.69 83 ARG A O 1
ATOM 656 N N . ALA A 1 84 ? 12.977 -9.083 -5.121 1.00 84.06 84 ALA A N 1
ATOM 657 C CA . ALA A 1 84 ? 13.896 -8.357 -5.997 1.00 84.06 84 ALA A CA 1
ATOM 658 C C . ALA A 1 84 ? 14.436 -7.059 -5.369 1.00 84.06 84 ALA A C 1
ATOM 660 O O . ALA A 1 84 ? 15.488 -6.592 -5.784 1.00 84.06 84 ALA A O 1
ATOM 661 N N . VAL A 1 85 ? 13.749 -6.493 -4.371 1.00 80.94 85 VAL A N 1
ATOM 662 C CA . VAL A 1 85 ? 14.224 -5.317 -3.619 1.00 80.94 85 VAL A CA 1
ATOM 663 C C . VAL A 1 85 ? 15.331 -5.688 -2.629 1.00 80.94 85 VAL A C 1
ATOM 665 O O . VAL A 1 85 ? 16.230 -4.890 -2.393 1.00 80.94 85 VAL A O 1
ATOM 668 N N . PHE A 1 86 ? 15.274 -6.886 -2.038 1.00 75.81 86 PHE A N 1
ATOM 669 C CA . PHE A 1 86 ? 16.190 -7.304 -0.965 1.00 75.81 86 PHE A CA 1
ATOM 670 C C . PHE A 1 86 ? 17.314 -8.241 -1.426 1.00 75.81 86 PHE A C 1
ATOM 672 O O . PHE A 1 86 ? 18.276 -8.442 -0.686 1.00 75.81 86 PHE A O 1
ATOM 679 N N . ASN A 1 87 ? 17.204 -8.815 -2.624 1.00 64.56 87 ASN A N 1
ATOM 680 C CA . ASN A 1 87 ? 18.262 -9.588 -3.270 1.00 64.56 87 ASN A CA 1
ATOM 681 C C . ASN A 1 87 ? 19.003 -8.704 -4.290 1.00 64.56 87 ASN A C 1
ATOM 683 O O . ASN A 1 87 ? 18.798 -8.862 -5.494 1.00 64.56 87 ASN A O 1
ATOM 687 N N . GLU A 1 88 ? 19.828 -7.772 -3.801 1.00 49.97 88 GLU A N 1
ATOM 688 C CA . GLU A 1 88 ? 20.886 -7.124 -4.604 1.00 49.97 88 GLU A CA 1
ATOM 689 C C . GLU A 1 88 ? 22.062 -8.078 -4.871 1.00 49.97 88 GLU A C 1
ATOM 691 O O . GLU A 1 88 ? 22.513 -8.764 -3.921 1.00 49.97 88 GLU A O 1
#